Protein 2V1M (pdb70)

Organism: Schistosoma mansoni (NCBI:txid6183)

B-factor: mean 6.33, std 4.73, range [2.38, 37.76]

InterPro domains:
  IPR000889 Glutathione peroxidase [PF00255] (11-119)
  IPR000889 Glutathione peroxidase [PIRSF000303] (5-168)
  IPR000889 Glutathione peroxidase [PR01011] (65-81)
  IPR000889 Glutathione peroxidase [PR01011] (130-139)
  IPR000889 Glutathione peroxidase [PS51355] (1-169)
  IPR000889 Glutathione peroxidase [PTHR11592] (4-166)
  IPR000889 Glutathione peroxidase [cd00340] (10-162)
  IPR029759 Glutathione peroxidase active site [PS00460] (31-46)
  IPR029760 Glutathione peroxidase conserved site [PS00763] (68-75)
  IPR036249 Thioredoxin-like superfamily [SSF52833] (10-166)

Structure (mmCIF, N/CA/C/O backbone):
data_2V1M
#
_entry.id   2V1M
#
_cell.length_a   41.397
_cell.length_b   60.625
_cell.length_c   62.542
_cell.angle_alpha   90.00
_cell.angle_beta   90.00
_cell.angle_gamma   90.00
#
_symmetry.space_group_name_H-M   'P 21 21 21'
#
loop_
_entity.id
_entity.type
_entity.pdbx_description
1 polymer 'GLUTATHIONE PEROXIDASE'
2 non-polymer 'SULFATE ION'
3 non-polymer 'ACETATE ION'
4 non-polymer 'LITHIUM ION'
5 water water
#
loop_
_atom_site.group_PDB
_atom_site.id
_atom_site.type_symbol
_atom_site.label_atom_id
_atom_site.label_alt_id
_atom_site.label_comp_id
_atom_site.label_asym_id
_atom_site.label_entity_id
_atom_site.label_seq_id
_atom_site.pdbx_PDB_ins_code
_atom_site.Cartn_x
_atom_site.Cartn_y
_atom_site.Cartn_z
_atom_site.occupancy
_atom_site.B_iso_or_equiv
_atom_site.auth_seq_id
_atom_site.auth_comp_id
_atom_site.auth_asym_id
_atom_site.auth_atom_id
_atom_site.pdbx_PDB_model_num
ATOM 1 N N . SER A 1 7 ? -3.993 -14.739 -0.372 0.50 11.83 7 SER A N 1
ATOM 2 C CA . SER A 1 7 ? -5.394 -15.123 -0.435 1.00 13.09 7 SER A CA 1
ATOM 3 C C . SER A 1 7 ? -6.174 -14.794 0.831 1.00 11.27 7 SER A C 1
ATOM 4 O O . SER A 1 7 ? -7.328 -15.104 0.919 0.50 10.44 7 SER A O 1
ATOM 7 N N . TRP A 1 8 ? -5.523 -14.217 1.835 1.00 10.57 8 TRP A N 1
ATOM 8 C CA . TRP A 1 8 ? -6.172 -13.973 3.113 1.00 7.96 8 TRP A CA 1
ATOM 9 C C . TRP A 1 8 ? -7.440 -13.163 2.917 1.00 8.54 8 TRP A C 1
ATOM 10 O O . TRP A 1 8 ? -7.439 -12.160 2.242 1.00 11.24 8 TRP A O 1
ATOM 21 N N . ASN A 1 9 ? -8.511 -13.580 3.565 1.00 7.76 9 ASN A N 1
ATOM 22 C CA . ASN A 1 9 ? -9.808 -12.990 3.311 1.00 8.15 9 ASN A CA 1
ATOM 23 C C . ASN A 1 9 ? -10.382 -12.266 4.531 1.00 6.24 9 ASN A C 1
ATOM 24 O O . ASN A 1 9 ? -11.386 -11.569 4.362 1.00 11.74 9 ASN A O 1
ATOM 29 N N . SER A 1 10 ? -9.792 -12.403 5.721 1.00 4.56 10 SER A N 1
ATOM 30 C CA . SER A 1 10 ? -10.343 -11.736 6.900 1.00 3.84 10 SER A CA 1
ATOM 31 C C . SER A 1 10 ? -9.238 -11.739 7.941 1.00 3.19 10 SER A C 1
ATOM 32 O O . SER A 1 10 ? -8.202 -12.458 7.801 1.00 3.78 10 SER A O 1
ATOM 35 N N . ILE A 1 11 ? -9.437 -11.021 9.063 1.00 3.31 11 ILE A N 1
ATOM 36 C CA . ILE A 1 11 ? -8.442 -11.044 10.116 1.00 3.31 11 ILE A CA 1
ATOM 37 C C . ILE A 1 11 ? -8.403 -12.402 10.804 1.00 3.00 11 ILE A C 1
ATOM 38 O O . ILE A 1 11 ? -7.421 -12.686 11.520 1.00 3.57 11 ILE A O 1
ATOM 43 N N . TYR A 1 12 ? -9.429 -13.247 10.645 1.00 3.41 12 TYR A N 1
ATOM 44 C CA . TYR A 1 12 ? -9.501 -14.499 11.411 1.00 3.74 12 TYR A CA 1
ATOM 45 C C . TYR A 1 12 ? -8.422 -15.493 11.003 1.00 3.56 12 TYR A C 1
ATOM 46 O O . TYR A 1 12 ? -8.158 -16.436 11.753 1.00 4.34 12 TYR A O 1
ATOM 55 N N . GLU A 1 13 ? -7.800 -15.267 9.843 1.00 3.75 13 GLU A N 1
ATOM 56 C CA . GLU A 1 13 ? -6.784 -16.201 9.358 1.00 4.31 13 GLU A CA 1
ATOM 57 C C . GLU A 1 13 ? -5.487 -16.124 10.149 1.00 3.43 13 GLU A C 1
ATOM 58 O O . GLU A 1 13 ? -4.659 -17.042 10.013 1.00 3.77 13 GLU A O 1
ATOM 64 N N . PHE A 1 14 ? -5.270 -15.053 10.919 1.00 3.15 14 PHE A N 1
ATOM 65 C CA . PHE A 1 14 ? -3.959 -14.786 11.534 1.00 3.26 14 PHE A CA 1
ATOM 66 C C . PHE A 1 14 ? -3.905 -15.253 12.968 1.00 3.23 14 PHE A C 1
ATOM 67 O O . PHE A 1 14 ? -4.917 -15.242 13.692 1.00 4.04 14 PHE A O 1
ATOM 75 N N . THR A 1 15 ? -2.686 -15.619 13.382 1.00 3.69 15 THR A N 1
ATOM 76 C CA . THR A 1 15 ? -2.382 -16.025 14.730 1.00 3.49 15 THR A CA 1
ATOM 77 C C . THR A 1 15 ? -1.304 -15.084 15.251 1.00 3.37 15 THR A C 1
ATOM 78 O O . THR A 1 15 ? -0.348 -14.741 14.510 1.00 3.81 15 THR A O 1
ATOM 82 N N . VAL A 1 16 ? -1.456 -14.637 16.493 1.00 3.31 16 VAL A N 1
ATOM 83 C CA . VAL A 1 16 ? -0.556 -13.645 17.102 1.00 3.49 16 VAL A CA 1
ATOM 84 C C . VAL A 1 16 ? -0.273 -14.064 18.518 1.00 3.11 16 VAL A C 1
ATOM 85 O O . VAL A 1 16 ? -1.088 -14.727 19.178 1.00 5.15 16 VAL A O 1
ATOM 89 N N . LYS A 1 17 ? 0.871 -13.647 19.029 1.00 2.93 17 LYS A N 1
ATOM 90 C CA . LYS A 1 17 ? 1.242 -13.920 20.417 1.00 3.65 17 LYS A CA 1
ATOM 91 C C . LYS A 1 17 ? 0.705 -12.787 21.300 1.00 3.03 17 LYS A C 1
ATOM 92 O O . LYS A 1 17 ? 0.984 -11.612 21.065 1.00 3.26 17 LYS A O 1
ATOM 98 N N . ASP A 1 18 ? -0.047 -13.157 22.337 1.00 3.24 18 ASP A N 1
ATOM 99 C CA . ASP A 1 18 ? -0.558 -12.143 23.267 1.00 3.32 18 ASP A CA 1
ATOM 100 C C . ASP A 1 18 ? 0.556 -11.679 24.223 1.00 2.99 18 ASP A C 1
ATOM 101 O O . ASP A 1 18 ? 1.683 -12.191 24.178 1.00 3.05 18 ASP A O 1
ATOM 106 N N . ILE A 1 19 ? 0.248 -10.709 25.070 1.00 3.02 19 ILE A N 1
ATOM 107 C CA . ILE A 1 19 ? 1.323 -10.077 25.861 1.00 3.60 19 ILE A CA 1
ATOM 108 C C . ILE A 1 19 ? 1.903 -11.010 26.920 1.00 3.64 19 ILE A C 1
ATOM 109 O O . ILE A 1 19 ? 2.980 -10.743 27.436 1.00 4.28 19 ILE A O 1
ATOM 114 N N . ASN A 1 20 ? 1.160 -12.073 27.235 1.00 4.23 20 ASN A N 1
ATOM 115 C CA . ASN A 1 20 ? 1.619 -13.111 28.180 1.00 4.57 20 ASN A CA 1
ATOM 116 C C . ASN A 1 20 ? 2.398 -14.225 27.499 1.00 4.87 20 ASN A C 1
ATOM 117 O O . ASN A 1 20 ? 2.816 -15.195 28.173 1.00 6.60 20 ASN A O 1
ATOM 122 N N . GLY A 1 21 ? 2.606 -14.100 26.185 1.00 3.97 21 GLY A N 1
ATOM 123 C CA . GLY A 1 21 ? 3.321 -15.129 25.432 1.00 4.28 21 GLY A CA 1
ATOM 124 C C . GLY A 1 21 ? 2.426 -16.242 24.928 1.00 3.92 21 GLY A C 1
ATOM 125 O O . GLY A 1 21 ? 2.955 -17.229 24.379 1.00 4.61 21 GLY A O 1
ATOM 126 N N . VAL A 1 22 ? 1.113 -16.101 25.043 1.00 3.53 22 VAL A N 1
ATOM 127 C CA . VAL A 1 22 ? 0.152 -17.120 24.608 1.00 3.86 22 VAL A CA 1
ATOM 128 C C . VAL A 1 22 ? -0.299 -16.816 23.191 1.00 3.65 22 VAL A C 1
ATOM 129 O O . VAL A 1 22 ? -0.888 -15.743 22.931 1.00 3.48 22 VAL A O 1
ATOM 133 N N . ASP A 1 23 ? -0.066 -17.751 22.275 1.00 3.44 23 ASP A N 1
ATOM 134 C CA . ASP A 1 23 ? -0.504 -17.552 20.905 1.00 3.92 23 ASP A CA 1
ATOM 135 C C . ASP A 1 23 ? -1.996 -17.775 20.833 1.00 3.96 23 ASP A C 1
ATOM 136 O O . ASP A 1 23 ? -2.537 -18.734 21.431 1.00 5.32 23 ASP A O 1
ATOM 141 N N . VAL A 1 24 ? -2.655 -16.933 20.032 1.00 4.02 24 VAL A N 1
ATOM 142 C CA . VAL A 1 24 ? -4.089 -16.966 19.860 1.00 4.32 24 VAL A CA 1
ATOM 143 C C . VAL A 1 24 ? -4.403 -16.698 18.394 1.00 3.45 24 VAL A C 1
ATOM 144 O O . VAL A 1 24 ? -3.879 -15.764 17.780 1.00 4.28 24 VAL A O 1
ATOM 148 N N . SER A 1 25 ? -5.287 -17.526 17.855 1.00 3.89 25 SER A N 1
ATOM 149 C CA . SER A 1 25 ? -5.843 -17.241 16.537 1.00 3.41 25 SER A CA 1
ATOM 150 C C . SER A 1 25 ? -6.914 -16.134 16.677 1.00 3.38 25 SER A C 1
ATOM 151 O O . SER A 1 25 ? -7.777 -16.176 17.569 1.00 3.54 25 SER A O 1
ATOM 154 N N . LEU A 1 26 ? -6.920 -15.220 15.709 1.00 3.22 26 LEU A N 1
ATOM 155 C CA . LEU A 1 26 ? -7.924 -14.154 15.680 1.00 3.44 26 LEU A CA 1
ATOM 156 C C . LEU A 1 26 ? -9.321 -14.658 15.322 1.00 3.20 26 LEU A C 1
ATOM 157 O O . LEU A 1 26 ? -10.274 -13.896 15.395 1.00 3.45 26 LEU A O 1
ATOM 162 N N . GLU A 1 27 ? -9.449 -15.967 15.049 1.00 3.64 27 GLU A N 1
ATOM 163 C CA . GLU A 1 27 ? -10.777 -16.615 15.068 1.00 3.94 27 GLU A CA 1
ATOM 164 C C . GLU A 1 27 ? -11.551 -16.279 16.348 1.00 4.43 27 GLU A C 1
ATOM 165 O O . GLU A 1 27 ? -12.777 -16.265 16.327 1.00 5.47 27 GLU A O 1
ATOM 171 N N . LYS A 1 28 ? -10.835 -16.033 17.447 1.00 4.73 28 LYS A N 1
ATOM 172 C CA . LYS A 1 28 ? -11.413 -15.597 18.736 1.00 6.42 28 LYS A CA 1
ATOM 173 C C . LYS A 1 28 ? -12.405 -14.443 18.556 1.00 5.26 28 LYS A C 1
ATOM 174 O O . LYS A 1 28 ? -13.380 -14.328 19.327 1.00 5.68 28 LYS A O 1
ATOM 180 N N . TYR A 1 29 ? -12.154 -13.582 17.576 1.00 4.31 29 TYR A N 1
ATOM 181 C CA . TYR A 1 29 ? -12.888 -12.325 17.409 1.00 4.76 29 TYR A CA 1
ATOM 182 C C . TYR A 1 29 ? -14.035 -12.404 16.403 1.00 4.59 29 TYR A C 1
ATOM 183 O O . TYR A 1 29 ? -14.671 -11.384 16.104 1.00 4.57 29 TYR A O 1
ATOM 192 N N . ARG A 1 30 ? -14.336 -13.608 15.910 1.00 4.85 30 ARG A N 1
ATOM 193 C CA . ARG A 1 30 ? -15.437 -13.753 1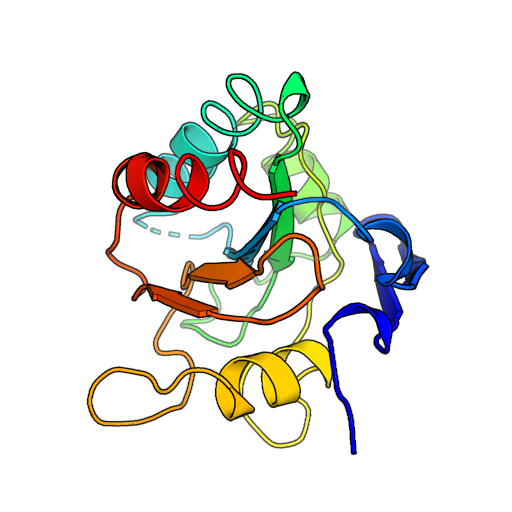4.949 1.00 5.34 30 ARG A CA 1
ATOM 194 C C . ARG A 1 30 ? -16.726 -13.188 15.536 1.00 4.63 30 ARG A C 1
ATOM 195 O O . ARG A 1 30 ? -17.108 -13.491 16.674 1.00 5.71 30 ARG A O 1
ATOM 203 N N . GLY A 1 31 ? -17.404 -12.368 14.746 1.00 4.80 31 GLY A N 1
ATOM 204 C CA . GLY A 1 31 ? -18.691 -11.823 15.143 1.00 4.77 31 GLY A CA 1
ATOM 205 C C . GLY A 1 31 ? -18.630 -10.547 15.969 1.00 4.61 31 GLY A C 1
ATOM 206 O O . GLY A 1 31 ? -19.684 -9.993 16.265 1.00 5.72 31 GLY A O 1
ATOM 207 N N . HIS A 1 32 ? -17.431 -10.095 16.328 1.00 4.57 32 HIS A N 1
ATOM 208 C CA . HIS A 1 32 ? -17.237 -8.856 17.108 1.00 4.26 32 HIS A CA 1
ATOM 209 C C . HIS A 1 32 ? -16.597 -7.788 16.257 1.00 4.01 32 HIS A C 1
ATOM 210 O O . HIS A 1 32 ? -15.814 -8.082 15.365 1.00 5.48 32 HIS A O 1
ATOM 217 N N . VAL A 1 33 ? -16.941 -6.537 16.530 1.00 3.82 33 VAL A N 1
ATOM 218 C CA . VAL A 1 33 ? -16.247 -5.419 15.887 1.00 3.34 33 VAL A CA 1
ATOM 219 C C . VAL A 1 33 ? -14.913 -5.248 16.588 1.00 3.17 33 VAL A C 1
ATOM 220 O O . VAL A 1 33 ? -14.875 -5.267 17.822 1.00 4.13 33 VAL A O 1
ATOM 224 N N . CYS A 1 34 ? -13.825 -5.073 15.812 1.00 3.12 34 CYS A N 1
ATOM 225 C CA . CYS A 1 34 ? -12.518 -4.917 16.408 1.00 2.86 34 CYS A CA 1
ATOM 226 C C . CYS A 1 34 ? -11.901 -3.586 16.044 1.00 2.87 34 CYS A C 1
ATOM 227 O O . CYS A 1 34 ? -12.007 -3.125 14.894 1.00 3.86 34 CYS A O 1
ATOM 230 N N . LEU A 1 35 ? -11.231 -2.985 17.024 1.00 2.78 35 LEU A N 1
ATOM 231 C CA . LEU A 1 35 ? -10.436 -1.788 16.806 1.00 2.83 35 LEU A CA 1
ATOM 232 C C . LEU A 1 35 ? -8.991 -2.173 17.094 1.00 2.65 35 LEU A C 1
ATOM 233 O O . LEU A 1 35 ? -8.675 -2.551 18.231 1.00 3.22 35 LEU A O 1
ATOM 238 N N . ILE A 1 36 ? -8.149 -2.172 16.052 1.00 2.74 36 ILE A N 1
ATOM 239 C CA . ILE A 1 36 ? -6.788 -2.674 16.149 1.00 2.79 36 ILE A CA 1
ATOM 240 C C . ILE A 1 36 ? -5.834 -1.489 16.146 1.00 2.72 36 ILE A C 1
ATOM 241 O O . ILE A 1 36 ? -5.838 -0.675 15.168 1.00 2.90 36 ILE A O 1
ATOM 246 N N . VAL A 1 37 ? -5.040 -1.384 17.201 1.00 2.53 37 VAL A N 1
ATOM 247 C CA . VAL A 1 37 ? -4.228 -0.180 17.441 1.00 2.59 37 VAL A CA 1
ATOM 248 C C . VAL A 1 37 ? -2.796 -0.604 17.668 1.00 2.51 37 VAL A C 1
ATOM 249 O O . VAL A 1 37 ? -2.532 -1.500 18.471 1.00 3.00 37 VAL A O 1
ATOM 253 N N . ASN A 1 38 ? -1.829 0.016 16.963 1.00 2.53 38 ASN A N 1
ATOM 254 C CA . ASN A 1 38 ? -0.414 -0.178 17.299 1.00 2.65 38 ASN A CA 1
ATOM 255 C C . ASN A 1 38 ? -0.049 0.844 18.364 1.00 2.74 38 ASN A C 1
ATOM 256 O O . ASN A 1 38 ? -0.423 2.005 18.245 1.00 2.73 38 ASN A O 1
ATOM 261 N N . VAL A 1 39 ? 0.637 0.387 19.426 1.00 2.69 39 VAL A N 1
ATOM 262 C CA . VAL A 1 39 ? 0.818 1.206 20.607 1.00 2.69 39 VAL A CA 1
ATOM 263 C C . VAL A 1 39 ? 2.292 1.355 20.946 1.00 2.72 39 VAL A C 1
ATOM 264 O O . VAL A 1 39 ? 3.170 0.650 20.432 1.00 2.94 39 VAL A O 1
ATOM 268 N N . ALA A 1 40 ? 2.554 2.324 21.843 1.00 2.96 40 ALA A N 1
ATOM 269 C CA . ALA A 1 40 ? 3.883 2.590 22.387 1.00 3.00 40 ALA A CA 1
ATOM 270 C C . ALA A 1 40 ? 3.699 3.292 23.722 1.00 3.13 40 ALA A C 1
ATOM 271 O O . ALA A 1 40 ? 2.801 4.151 23.861 1.00 3.32 40 ALA A O 1
ATOM 273 N N . CYS A 1 41 ? 4.579 3.001 24.680 1.00 3.15 41 CYS A N 1
ATOM 274 C CA . CYS A 1 41 ? 4.450 3.612 26.001 1.00 3.28 41 CYS A CA 1
ATOM 275 C C . CYS A 1 41 ? 5.107 4.969 26.141 1.00 3.62 41 CYS A C 1
ATOM 276 O O . CYS A 1 41 ? 4.806 5.677 27.129 1.00 4.27 41 CYS A O 1
ATOM 279 N N . LYS A 1 42 ? 6.039 5.327 25.240 1.00 3.55 42 LYS A N 1
ATOM 280 C CA . LYS A 1 42 ? 6.866 6.540 25.434 1.00 4.02 42 LYS A CA 1
ATOM 281 C C . LYS A 1 42 ? 6.621 7.578 24.339 1.00 3.76 42 LYS A C 1
ATOM 282 O O . LYS A 1 42 ? 7.577 8.105 23.735 1.00 5.25 42 LYS A O 1
ATOM 297 N N . GLY A 1 44 ? 4.086 11.157 23.263 1.00 3.84 44 GLY A N 1
ATOM 298 C CA . GLY A 1 44 ? 3.328 12.233 23.896 1.00 4.23 44 GLY A CA 1
ATOM 299 C C . GLY A 1 44 ? 1.832 12.055 23.934 1.00 3.72 44 GLY A C 1
ATOM 300 O O . GLY A 1 44 ? 1.158 12.738 24.700 1.00 4.87 44 GLY A O 1
ATOM 301 N N . ALA A 1 45 ? 1.308 11.150 23.096 1.00 3.22 45 ALA A N 1
ATOM 302 C CA . ALA A 1 45 ? -0.104 10.821 23.024 1.00 3.90 45 ALA A CA 1
ATOM 303 C C . ALA A 1 45 ? -0.422 9.457 23.656 1.00 3.06 45 ALA A C 1
ATOM 304 O O . ALA A 1 45 ? -1.559 8.976 23.546 1.00 3.33 45 ALA A O 1
ATOM 306 N N . THR A 1 46 ? 0.542 8.843 24.320 1.00 3.12 46 THR A N 1
ATOM 307 C CA . THR A 1 46 ? 0.301 7.557 24.978 1.00 3.25 46 THR A CA 1
ATOM 308 C C . THR A 1 46 ? -0.848 7.666 25.959 1.00 3.14 46 THR A C 1
ATOM 309 O O . THR A 1 46 ? -1.771 6.828 25.972 1.00 3.09 46 THR A O 1
ATOM 313 N N . ASP A 1 47 ? -0.786 8.661 26.848 1.00 3.69 47 ASP A N 1
ATOM 314 C CA . ASP A 1 47 ? -1.836 8.790 27.873 1.00 4.17 47 ASP A CA 1
ATOM 315 C C . ASP A 1 47 ? -3.215 8.950 27.264 1.00 3.69 47 ASP A C 1
ATOM 316 O O . ASP A 1 47 ? -4.154 8.236 27.647 1.00 3.73 47 ASP A O 1
ATOM 321 N N . LYS A 1 48 ? -3.371 9.886 26.331 1.00 3.75 48 LYS A N 1
ATOM 322 C CA . LYS A 1 48 ? -4.714 10.152 25.811 1.00 4.36 48 LYS A CA 1
ATOM 323 C C . LYS A 1 48 ? -5.276 8.939 25.064 1.00 3.06 48 LYS A C 1
ATOM 324 O O . LYS A 1 48 ? -6.465 8.616 25.181 1.00 4.06 48 LYS A O 1
ATOM 330 N N . ASN A 1 49 ? -4.403 8.273 24.290 1.00 3.05 49 ASN A N 1
ATOM 331 C CA . ASN A 1 49 ? -4.894 7.080 23.558 1.00 3.14 49 ASN A CA 1
ATOM 332 C C . ASN A 1 49 ? -5.308 5.976 24.531 1.00 2.99 49 ASN A C 1
ATOM 333 O O . ASN A 1 49 ? -6.408 5.415 24.398 1.00 3.13 49 ASN A O 1
ATOM 338 N N . TYR A 1 50 ? -4.427 5.615 25.481 1.00 2.98 50 TYR A N 1
ATOM 339 C CA . TYR A 1 50 ? -4.799 4.534 26.411 1.00 3.12 50 TYR A CA 1
ATOM 340 C C . TYR A 1 50 ? -6.018 4.901 27.254 1.00 3.28 50 TYR A C 1
ATOM 341 O O . TYR A 1 50 ? -6.881 4.062 27.485 1.00 3.35 50 TYR A O 1
ATOM 350 N N . ARG A 1 51 ? -6.110 6.145 27.736 1.00 3.40 51 ARG A N 1
ATOM 351 C CA . ARG A 1 51 ? -7.261 6.535 28.566 1.00 3.44 51 ARG A CA 1
ATOM 352 C C . ARG A 1 51 ? -8.542 6.397 27.750 1.00 3.12 51 ARG A C 1
ATOM 353 O O . ARG A 1 51 ? -9.542 5.829 28.229 1.00 3.18 51 ARG A O 1
ATOM 361 N N . GLN A 1 52 ? -8.553 6.941 26.535 1.00 2.92 52 GLN A N 1
ATOM 362 C CA . GLN A 1 52 ? -9.781 6.889 25.746 1.00 3.33 52 GLN A CA 1
ATOM 363 C C . GLN A 1 52 ? -10.107 5.440 25.344 1.00 2.92 52 GLN A C 1
ATOM 364 O O . GLN A 1 52 ? -11.287 5.075 25.317 1.00 3.28 52 GLN A O 1
ATOM 370 N N . LEU A 1 53 ? -9.092 4.657 24.967 1.00 2.89 53 LEU A N 1
ATOM 371 C CA . LEU A 1 53 ? -9.365 3.253 24.627 1.00 3.22 53 LEU A CA 1
ATOM 372 C C . LEU A 1 53 ? -9.975 2.485 25.796 1.00 3.00 53 LEU A C 1
ATOM 373 O O . LEU A 1 53 ? -10.868 1.661 25.614 1.00 3.22 53 LEU A O 1
ATOM 378 N N . GLN A 1 54 ? -9.449 2.704 27.007 1.00 3.02 54 GLN A N 1
ATOM 379 C CA . GLN A 1 54 ? -10.001 1.996 28.174 1.00 2.90 54 GLN A CA 1
ATOM 380 C C . GLN A 1 54 ? -11.449 2.442 28.451 1.00 3.21 54 GLN A C 1
ATOM 381 O O . GLN A 1 54 ? -12.296 1.601 28.821 1.00 3.23 54 GLN A O 1
ATOM 387 N N . GLU A 1 55 ? -11.736 3.733 28.293 1.00 3.21 55 GLU A N 1
ATOM 388 C CA A GLU A 1 55 ? -13.121 4.206 28.421 0.80 3.47 55 GLU A CA 1
ATOM 389 C CA B GLU A 1 55 ? -13.021 4.206 28.421 0.20 3.47 55 GLU A CA 1
ATOM 390 C C . GLU A 1 55 ? -14.019 3.581 27.350 1.00 3.31 55 GLU A C 1
ATOM 391 O O . GLU A 1 55 ? -15.175 3.215 27.622 1.00 4.01 55 GLU A O 1
ATOM 402 N N . MET A 1 56 ? -13.527 3.503 26.124 1.00 3.25 56 MET A N 1
ATOM 403 C CA A MET A 1 56 ? -14.360 2.921 25.085 0.50 3.57 56 MET A CA 1
ATOM 404 C CA B MET A 1 56 ? -14.250 2.902 25.004 0.50 3.96 56 MET A CA 1
ATOM 405 C C . MET A 1 56 ? -14.572 1.430 25.273 1.00 3.36 56 MET A C 1
ATOM 406 O O . MET A 1 56 ? -15.686 0.951 25.044 1.00 3.61 56 MET A O 1
ATOM 415 N N . HIS A 1 57 ? -13.535 0.717 25.713 1.00 3.25 57 HIS A N 1
ATOM 416 C CA . HIS A 1 57 ? -13.705 -0.688 26.091 1.00 3.39 57 HIS A CA 1
ATOM 417 C C . HIS A 1 57 ? -14.827 -0.805 27.126 1.00 3.19 57 HIS A C 1
ATOM 418 O O . HIS A 1 57 ? -15.732 -1.632 27.018 1.00 3.37 57 HIS A O 1
ATOM 425 N N . THR A 1 58 ? -14.748 0.013 28.177 1.00 3.33 58 THR A N 1
ATOM 426 C CA . THR A 1 58 ? -15.716 -0.111 29.257 1.00 3.43 58 THR A CA 1
ATOM 427 C C . THR A 1 58 ? -17.147 0.204 28.777 1.00 3.68 58 THR A C 1
ATOM 428 O O . THR A 1 58 ? -18.117 -0.429 29.210 1.00 4.83 58 THR A O 1
ATOM 432 N N . ARG A 1 59 ? -17.277 1.181 27.872 1.00 3.76 59 ARG A N 1
ATOM 433 C CA . ARG A 1 59 ? -18.597 1.535 27.350 1.00 4.46 59 ARG A CA 1
ATOM 434 C C . ARG A 1 59 ? -19.163 0.458 26.413 1.00 3.84 59 ARG A C 1
ATOM 435 O O . ARG A 1 59 ? -20.387 0.231 26.393 1.00 4.83 59 ARG A O 1
ATOM 443 N N . LEU A 1 60 ? -18.288 -0.168 25.609 1.00 3.26 60 LEU A N 1
ATOM 444 C CA . LEU A 1 60 ? -18.755 -0.912 24.429 1.00 3.78 60 LEU A CA 1
ATOM 445 C C . LEU A 1 60 ? -18.409 -2.384 24.405 1.00 3.38 60 LEU A C 1
ATOM 446 O O . LEU A 1 60 ? -18.932 -3.082 23.510 1.00 3.81 60 LEU A O 1
ATOM 451 N N . VAL A 1 61 ? -17.588 -2.916 25.316 1.00 3.47 61 VAL A N 1
ATOM 452 C CA . VAL A 1 61 ? -17.264 -4.331 25.252 1.00 4.13 61 VAL A CA 1
ATOM 453 C C . VAL A 1 61 ? -18.523 -5.209 25.319 1.00 4.45 61 VAL A C 1
ATOM 454 O O . VAL A 1 61 ? -18.628 -6.210 24.603 1.00 4.32 61 VAL A O 1
ATOM 458 N N . GLY A 1 62 ? -19.478 -4.814 26.154 1.00 4.55 62 GLY A N 1
ATOM 459 C CA . GLY A 1 62 ? -20.706 -5.591 26.296 1.00 5.94 62 GLY A CA 1
ATOM 460 C C . GLY A 1 62 ? -21.587 -5.581 25.057 1.00 6.12 62 GLY A C 1
ATOM 461 O O . GLY A 1 62 ? -22.491 -6.413 24.954 1.00 9.68 62 GLY A O 1
ATOM 462 N N . LYS A 1 63 ? -21.373 -4.619 24.166 1.00 5.22 63 LYS A N 1
ATOM 463 C CA . LYS A 1 63 ? -22.118 -4.481 22.928 1.00 5.26 63 LYS A CA 1
ATOM 464 C C . LYS A 1 63 ? -21.426 -5.156 21.749 1.00 5.12 63 LYS A C 1
ATOM 465 O O . LYS A 1 63 ? -21.995 -5.219 20.664 1.00 6.07 63 LYS A O 1
ATOM 471 N N . GLY A 1 64 ? -20.213 -5.658 21.975 1.00 4.64 64 GLY A N 1
ATOM 472 C CA . GLY A 1 64 ? -19.485 -6.421 20.946 1.00 4.78 64 GLY A CA 1
ATOM 473 C C . GLY A 1 64 ? -18.188 -5.811 20.439 1.00 4.55 64 GLY A C 1
ATOM 474 O O . GLY A 1 64 ? -17.637 -6.327 19.468 1.00 5.34 64 GLY A O 1
ATOM 475 N N . LEU A 1 65 ? -17.697 -4.721 21.042 1.00 3.95 65 LEU A N 1
ATOM 476 C CA . LEU A 1 65 ? -16.420 -4.160 20.645 1.00 4.07 65 LEU A CA 1
ATOM 477 C C . LEU A 1 65 ? -15.260 -4.914 21.306 1.00 3.55 65 LEU A C 1
ATOM 478 O O . LEU A 1 65 ? -15.297 -5.133 22.540 1.00 4.26 65 LEU A O 1
ATOM 48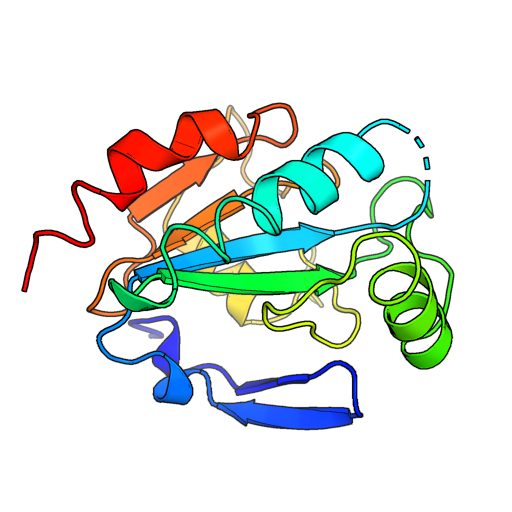3 N N . ARG A 1 66 ? -14.232 -5.231 20.529 1.00 3.09 66 ARG A N 1
ATOM 484 C CA . ARG A 1 66 ? -12.969 -5.755 21.053 1.00 3.40 66 ARG A CA 1
ATOM 485 C C . ARG A 1 66 ? -11.840 -4.853 20.572 1.00 3.34 66 ARG A C 1
ATOM 486 O O . ARG A 1 66 ? -11.672 -4.636 19.388 1.00 6.72 66 ARG A O 1
ATOM 494 N N . ILE A 1 67 ? -11.068 -4.336 21.510 1.00 3.14 67 ILE A N 1
ATOM 495 C CA . ILE A 1 67 ? -9.904 -3.528 21.200 1.00 3.13 67 ILE A CA 1
ATOM 496 C C . ILE A 1 67 ? -8.663 -4.390 21.342 1.00 2.87 67 ILE A C 1
ATOM 497 O O . ILE A 1 67 ? -8.503 -5.088 22.367 1.00 3.15 67 ILE A O 1
ATOM 502 N N . LEU A 1 68 ? -7.809 -4.365 20.313 1.00 2.79 68 LEU A N 1
ATOM 503 C CA . LEU A 1 68 ? -6.593 -5.173 20.259 1.00 2.93 68 LEU A CA 1
ATOM 504 C C . LEU A 1 68 ? -5.424 -4.205 20.141 1.00 3.06 68 LEU A C 1
ATOM 505 O O . LEU A 1 68 ? -5.379 -3.419 19.185 1.00 3.59 68 LEU A O 1
ATOM 510 N N . ALA A 1 69 ? -4.474 -4.285 21.073 1.00 2.78 69 ALA A N 1
ATOM 511 C CA . ALA A 1 69 ? -3.331 -3.346 21.107 1.00 2.89 69 ALA A CA 1
ATOM 512 C C . ALA A 1 69 ? -2.030 -4.106 20.882 1.00 2.73 69 ALA A C 1
ATOM 513 O O . ALA A 1 69 ? -1.672 -5.018 21.659 1.00 2.86 69 ALA A O 1
ATOM 515 N N . PHE A 1 70 ? -1.321 -3.707 19.818 1.00 2.54 70 PHE A N 1
ATOM 516 C CA . PHE A 1 70 ? -0.061 -4.311 19.391 1.00 2.91 70 PHE A CA 1
ATOM 517 C C . PHE A 1 70 ? 1.097 -3.356 19.645 1.00 2.80 70 PHE A C 1
ATOM 518 O O . PHE A 1 70 ? 1.250 -2.370 18.927 1.00 2.74 70 PHE A O 1
ATOM 526 N N . PRO A 1 71 ? 1.934 -3.643 20.647 1.00 2.84 71 PRO A N 1
ATOM 527 C CA . PRO A 1 71 ? 3.139 -2.813 20.848 1.00 3.24 71 PRO A CA 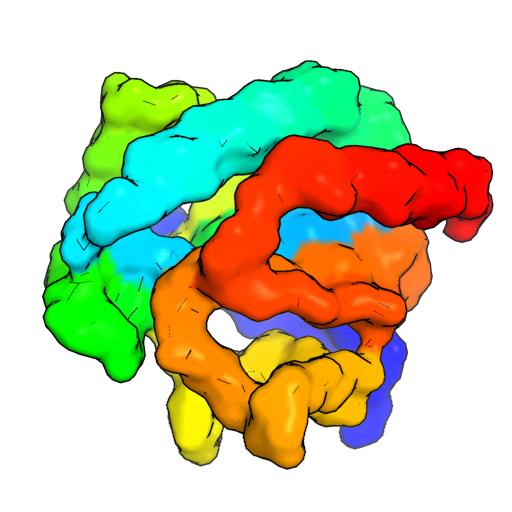1
ATOM 528 C C . PRO A 1 71 ? 4.041 -2.907 19.623 1.00 2.95 71 PRO A C 1
ATOM 529 O O . PRO A 1 71 ? 4.166 -3.954 18.994 1.00 3.12 71 PRO A O 1
ATOM 533 N N . CYS A 1 72 ? 4.720 -1.791 19.338 1.00 3.14 72 CYS A N 1
ATOM 534 C CA . CYS A 1 72 ? 5.618 -1.744 18.173 1.00 3.45 72 CYS A CA 1
ATOM 535 C C . CYS A 1 72 ? 6.667 -0.683 18.447 1.00 3.22 72 CYS A C 1
ATOM 536 O O . CYS A 1 72 ? 6.328 0.437 18.850 1.00 3.21 72 CYS A O 1
ATOM 539 N N . ASN A 1 73 ? 7.946 -1.052 18.241 1.00 3.16 73 ASN A N 1
ATOM 540 C CA . ASN A 1 73 ? 9.075 -0.177 18.508 1.00 3.33 73 ASN A CA 1
ATOM 541 C C . ASN A 1 73 ? 9.687 0.430 17.220 1.00 3.62 73 ASN A C 1
ATOM 542 O O . ASN A 1 73 ? 10.870 0.800 17.234 1.00 5.19 73 ASN A O 1
ATOM 547 N N . GLN A 1 74 ? 8.906 0.533 16.137 1.00 3.26 74 GLN A N 1
ATOM 548 C CA . GLN A 1 74 ? 9.433 1.073 14.887 1.00 3.34 74 GLN A CA 1
ATOM 549 C C . GLN A 1 74 ? 9.401 2.589 14.799 1.00 3.53 74 GLN A C 1
ATOM 550 O O . GLN A 1 74 ? 9.918 3.128 13.806 1.00 4.60 74 GLN A O 1
ATOM 556 N N . PHE A 1 75 ? 8.814 3.293 15.782 1.00 3.20 75 PHE A N 1
ATOM 557 C CA . PHE A 1 75 ? 8.560 4.724 15.667 1.00 3.59 75 PHE A CA 1
ATOM 558 C C . PHE A 1 75 ? 9.267 5.468 16.802 1.00 3.51 75 PHE A C 1
ATOM 559 O O . PHE A 1 75 ? 8.736 5.576 17.901 1.00 4.19 75 PHE A O 1
ATOM 567 N N . GLY A 1 76 ? 10.446 5.977 16.478 1.0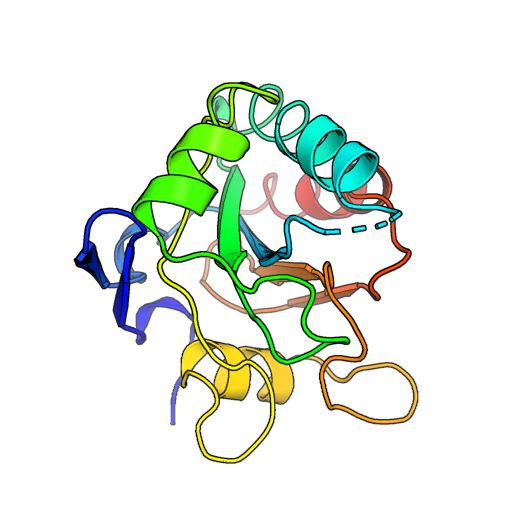0 4.23 76 GLY A N 1
ATOM 568 C CA . GLY A 1 76 ? 11.171 6.794 17.433 1.00 4.61 76 GLY A CA 1
ATOM 569 C C . GLY A 1 76 ? 11.695 6.035 18.646 1.00 4.28 76 GLY A C 1
ATOM 570 O O . GLY A 1 76 ? 12.012 6.642 19.671 1.00 5.14 76 GLY A O 1
ATOM 571 N N . GLY A 1 77 ? 11.792 4.717 18.547 1.00 4.67 77 GLY A N 1
ATOM 572 C CA . GLY A 1 77 ? 12.221 3.893 19.694 1.00 5.31 77 GLY A CA 1
ATOM 573 C C . GLY A 1 77 ? 11.313 4.128 20.912 1.00 4.28 77 GLY A C 1
ATOM 574 O O . GLY A 1 77 ? 11.773 4.085 22.066 1.00 5.59 77 GLY A O 1
ATOM 575 N N . GLN A 1 78 ? 10.006 4.282 20.665 1.00 3.80 78 GLN A N 1
ATOM 576 C CA . GLN A 1 78 ? 9.067 4.636 21.724 1.00 3.77 78 GLN A CA 1
ATOM 577 C C . GLN A 1 78 ? 8.378 3.460 22.412 1.00 3.58 78 GLN A C 1
ATOM 578 O O . GLN A 1 78 ? 7.577 3.674 23.337 1.00 3.61 78 GLN A O 1
ATOM 584 N N . GLU A 1 79 ? 8.747 2.223 22.049 1.00 3.61 79 GLU A N 1
ATOM 585 C CA . GLU A 1 79 ? 8.309 1.031 22.773 1.00 3.69 79 GLU A CA 1
ATOM 586 C C . GLU A 1 79 ? 9.517 0.131 23.041 1.00 3.74 79 GLU A C 1
ATOM 587 O O . GLU A 1 79 ? 9.594 -0.992 22.584 1.00 3.95 79 GLU A O 1
ATOM 593 N N . PRO A 1 80 ? 10.511 0.646 23.812 1.00 3.88 80 PRO A N 1
ATOM 594 C CA . PRO A 1 80 ? 11.743 -0.132 24.012 1.00 4.74 80 PRO A CA 1
ATOM 595 C C . PRO A 1 80 ? 11.610 -1.289 24.985 1.00 4.31 80 PRO A C 1
ATOM 596 O O . PRO A 1 80 ? 12.474 -2.193 24.964 1.00 5.32 80 PRO A O 1
ATOM 600 N N . TRP A 1 81 ? 10.614 -1.266 25.876 1.00 4.09 81 TRP A N 1
ATOM 601 C CA . TRP A 1 81 ? 10.542 -2.255 26.946 1.00 4.70 81 TRP A CA 1
ATOM 602 C C . TRP A 1 81 ? 10.076 -3.614 26.415 1.00 4.67 81 TRP A C 1
ATOM 603 O O . TRP A 1 81 ? 9.482 -3.732 25.338 1.00 5.35 81 TRP A O 1
ATOM 614 N N . ALA A 1 82 ? 10.336 -4.645 27.215 1.00 5.30 82 ALA A N 1
ATOM 615 C CA . ALA A 1 82 ? 9.812 -5.969 26.914 1.00 5.84 82 ALA A CA 1
ATOM 616 C C . ALA A 1 82 ? 8.369 -6.086 27.415 1.00 4.46 82 ALA A C 1
ATOM 617 O O . ALA A 1 82 ? 7.848 -5.234 28.167 1.00 4.12 82 ALA A O 1
ATOM 619 N N . GLU A 1 83 ? 7.739 -7.197 27.049 1.00 4.21 83 GLU A N 1
ATOM 620 C CA . GLU A 1 83 ? 6.300 -7.380 27.254 1.00 3.88 83 GLU A CA 1
ATOM 621 C C . GLU A 1 83 ? 5.905 -7.264 28.718 1.00 3.93 83 GLU A C 1
ATOM 622 O O . GLU A 1 83 ? 4.880 -6.657 29.016 1.00 4.06 83 GLU A O 1
ATOM 628 N N . ALA A 1 84 ? 6.646 -7.887 29.644 1.00 4.37 84 ALA A N 1
ATOM 629 C CA . ALA A 1 84 ? 6.181 -7.855 31.055 1.00 5.06 84 ALA A CA 1
ATOM 630 C C . ALA A 1 84 ? 6.114 -6.411 31.543 1.00 4.24 84 ALA A C 1
ATOM 631 O O . ALA A 1 84 ? 5.182 -6.050 32.284 1.00 4.41 84 ALA A O 1
ATOM 633 N N . GLU A 1 85 ? 7.097 -5.604 31.183 1.00 4.40 85 GLU A N 1
ATOM 634 C CA . GLU A 1 85 ? 7.136 -4.226 31.620 1.00 4.43 85 GLU A CA 1
ATOM 635 C C . GLU A 1 85 ? 6.056 -3.390 30.939 1.00 3.93 85 GLU A C 1
ATOM 636 O O . GLU A 1 85 ? 5.444 -2.524 31.589 1.00 4.63 85 GLU A O 1
ATOM 642 N N . ILE A 1 86 ? 5.830 -3.601 29.643 1.00 3.56 86 ILE A N 1
ATOM 643 C CA . ILE A 1 86 ? 4.709 -2.926 28.968 1.00 3.83 86 ILE A CA 1
ATOM 644 C C . ILE A 1 86 ? 3.385 -3.260 29.688 1.00 3.49 86 ILE A C 1
ATOM 645 O O . ILE A 1 86 ? 2.542 -2.382 29.983 1.00 3.78 86 ILE A O 1
ATOM 650 N N . LYS A 1 87 ? 3.167 -4.542 29.942 1.00 3.80 87 LYS A N 1
ATOM 651 C CA . LYS A 1 87 ? 1.926 -4.984 30.579 1.00 3.67 87 LYS A CA 1
ATOM 652 C C . LYS A 1 87 ? 1.751 -4.310 31.933 1.00 3.77 87 LYS A C 1
ATOM 653 O O . LYS A 1 87 ? 0.667 -3.809 32.262 1.00 4.03 87 LYS A O 1
ATOM 659 N N . LYS A 1 88 ? 2.796 -4.327 32.751 1.00 3.83 88 LYS A N 1
ATOM 660 C CA . LYS A 1 88 ? 2.698 -3.701 34.083 1.00 4.45 88 LYS A CA 1
ATOM 661 C C . LYS A 1 88 ? 2.407 -2.212 33.954 1.00 4.41 88 LYS A C 1
ATOM 662 O O . LYS A 1 88 ? 1.576 -1.672 34.690 1.00 4.69 88 LYS A O 1
ATOM 668 N N . PHE A 1 89 ? 3.088 -1.538 33.035 1.00 3.84 89 PHE A N 1
ATOM 669 C CA . PHE A 1 89 ? 2.913 -0.119 32.882 1.00 4.89 89 PHE A CA 1
ATOM 670 C C . PHE A 1 89 ? 1.468 0.228 32.548 1.00 4.24 89 PHE A C 1
ATOM 671 O O . PHE A 1 89 ? 0.848 1.080 33.206 1.00 4.63 89 PHE A O 1
ATOM 679 N N . VAL A 1 90 ? 0.930 -0.422 31.512 1.00 4.11 90 VAL A N 1
ATOM 680 C CA . VAL A 1 90 ? -0.397 -0.011 31.034 1.00 4.53 90 VAL A CA 1
ATOM 681 C C . VAL A 1 90 ? -1.499 -0.474 32.005 1.00 4.11 90 VAL A C 1
ATOM 682 O O . VAL A 1 90 ? -2.533 0.196 32.158 1.00 4.54 90 VAL A O 1
ATOM 686 N N . THR A 1 91 ? -1.312 -1.625 32.642 1.00 4.39 91 THR A N 1
ATOM 687 C CA A THR A 1 91 ? -2.323 -2.104 33.582 0.80 4.79 91 THR A CA 1
ATOM 688 C CA B THR A 1 91 ? -2.223 -2.104 33.582 0.20 4.79 91 THR A CA 1
ATOM 689 C C . THR A 1 91 ? -2.332 -1.240 34.825 1.00 4.00 91 THR A C 1
ATOM 690 O O . THR A 1 91 ? -3.424 -0.869 35.295 1.00 4.65 91 THR A O 1
ATOM 697 N N . GLU A 1 92 ? -1.171 -0.909 35.381 1.00 4.37 92 GLU A N 1
ATOM 698 C CA . GLU A 1 92 ? -1.134 -0.115 36.586 1.00 4.72 92 GLU A CA 1
ATOM 699 C C . GLU A 1 92 ? -1.508 1.334 36.343 1.00 4.28 92 GLU A C 1
ATOM 700 O O . GLU A 1 92 ? -2.135 1.956 37.237 1.00 5.73 92 GLU A O 1
ATOM 706 N N . LYS A 1 93 ? -1.142 1.900 35.197 1.00 3.72 93 LYS A N 1
ATOM 707 C CA . LYS A 1 93 ? -1.402 3.314 34.974 1.00 3.93 93 LYS A CA 1
ATOM 708 C C . LYS A 1 93 ? -2.814 3.567 34.478 1.00 3.47 93 LYS A C 1
ATOM 709 O O . LYS A 1 93 ? -3.445 4.560 34.847 1.00 4.45 93 LYS A O 1
ATOM 715 N N . TYR A 1 94 ? -3.307 2.700 33.587 1.00 3.42 94 TYR A N 1
ATOM 716 C CA . TYR A 1 94 ? -4.583 2.972 32.908 1.00 4.17 94 TYR A CA 1
ATOM 717 C C . TYR A 1 94 ? -5.662 1.962 33.266 1.00 3.75 94 TYR A C 1
ATOM 718 O O . TYR A 1 94 ? -6.830 2.141 32.892 1.00 4.73 94 TYR A O 1
ATOM 727 N N . GLY A 1 95 ? -5.304 0.868 33.922 1.00 3.47 95 GLY A N 1
ATOM 728 C CA . GLY A 1 95 ? -6.284 -0.186 34.185 1.00 3.98 95 GLY A CA 1
ATOM 729 C C . GLY A 1 95 ? -6.805 -0.840 32.895 1.00 2.98 95 GLY A C 1
ATOM 730 O O . GLY A 1 95 ? -7.971 -1.225 32.817 1.00 3.36 95 GLY A O 1
ATOM 731 N N . VAL A 1 96 ? -5.905 -1.025 31.910 1.00 3.24 96 VAL A N 1
ATOM 732 C CA . VAL A 1 96 ? -6.308 -1.610 30.650 1.00 3.20 96 VAL A CA 1
ATOM 733 C C . VAL A 1 96 ? -6.989 -2.974 30.862 1.00 3.21 96 VAL A C 1
ATOM 734 O O . VAL A 1 96 ? -6.383 -3.893 31.454 1.00 3.62 96 VAL A O 1
ATOM 738 N N . GLN A 1 97 ? -8.201 -3.088 30.310 1.00 2.93 97 GLN A N 1
ATOM 739 C CA . GLN A 1 97 ? -8.952 -4.359 30.350 1.00 2.97 97 GLN A CA 1
ATOM 740 C C . GLN A 1 97 ? -9.125 -4.972 28.982 1.00 3.26 97 GLN A C 1
ATOM 741 O O . GLN A 1 97 ? -9.613 -6.108 28.887 1.00 4.87 97 GLN A O 1
ATOM 747 N N . PHE A 1 98 ? -8.787 -4.247 27.911 1.00 3.14 98 PHE A N 1
ATOM 748 C CA . PHE A 1 98 ? -8.847 -4.779 26.567 1.00 3.27 98 PHE A CA 1
ATOM 749 C C . PHE A 1 98 ? -7.599 -5.655 26.292 1.00 3.32 98 PHE A C 1
ATOM 750 O O . PHE A 1 98 ? -6.775 -5.891 27.195 1.00 4.20 98 PHE A O 1
ATOM 758 N N . ASP A 1 99 ? -7.510 -6.217 25.081 1.00 3.19 99 ASP A N 1
ATOM 759 C CA . ASP A 1 99 ? -6.528 -7.254 24.805 1.00 3.00 99 ASP A CA 1
ATOM 760 C C . ASP A 1 99 ? -5.204 -6.644 24.362 1.00 2.75 99 ASP A C 1
ATOM 761 O O . ASP A 1 99 ? -5.132 -5.910 23.378 1.00 3.53 99 ASP A O 1
ATOM 766 N N . MET A 1 100 ? -4.140 -7.024 25.072 1.00 3.00 100 MET A N 1
ATOM 767 C CA . MET A 1 100 ? -2.763 -6.629 24.811 1.00 2.91 100 MET A CA 1
ATOM 768 C C . MET A 1 100 ? -1.991 -7.772 24.190 1.00 3.02 100 MET A C 1
ATOM 769 O O . MET A 1 100 ? -2.135 -8.946 24.585 1.00 3.40 100 MET A O 1
ATOM 774 N N . PHE A 1 101 ? -1.122 -7.408 23.243 1.00 2.68 101 PHE A N 1
ATOM 775 C CA . PHE A 1 101 ? -0.311 -8.387 22.501 1.00 2.88 101 PHE A CA 1
ATOM 776 C C . PHE A 1 101 ? 1.173 -8.189 22.700 1.00 2.93 101 PHE A C 1
ATOM 777 O O . PHE A 1 101 ? 1.637 -7.179 23.222 1.00 2.96 101 PHE A O 1
ATOM 785 N N . SER A 1 102 ? 1.949 -9.198 22.290 1.00 3.04 102 SER A N 1
ATOM 786 C CA . SER A 1 102 ? 3.378 -9.049 22.219 1.00 3.11 102 SER A CA 1
ATOM 787 C C . SER A 1 102 ? 3.789 -8.107 21.074 1.00 3.20 102 SER A C 1
ATOM 788 O O . SER A 1 102 ? 3.059 -7.862 20.101 1.00 3.19 102 SER A O 1
ATOM 791 N N . LYS A 1 103 ? 5.001 -7.583 21.228 1.00 3.34 103 LYS A N 1
ATOM 792 C CA A LYS A 1 103 ? 5.539 -6.585 20.294 0.50 3.29 103 LYS A CA 1
ATOM 793 C CA B LYS A 1 103 ? 5.586 -6.617 20.283 0.50 3.51 103 LYS A CA 1
ATOM 794 C C . LYS A 1 103 ? 5.740 -7.202 18.907 1.00 3.38 103 LYS A C 1
ATOM 795 O O . LYS A 1 103 ? 6.192 -8.361 18.750 1.00 4.52 103 LYS A O 1
ATOM 806 N N . ILE A 1 104 ? 5.393 -6.413 17.884 1.00 3.21 104 ILE A N 1
ATOM 807 C CA . ILE A 1 104 ? 5.514 -6.777 16.486 1.00 3.64 104 ILE A CA 1
ATOM 808 C C . ILE A 1 104 ? 6.060 -5.598 15.700 1.00 3.35 104 ILE A C 1
ATOM 809 O O . ILE A 1 104 ? 6.175 -4.455 16.195 1.00 4.31 104 ILE A O 1
ATOM 814 N N . LYS A 1 105 ? 6.350 -5.864 14.434 1.00 3.37 105 LYS A N 1
ATOM 815 C CA . LYS A 1 105 ? 6.567 -4.799 13.430 1.00 3.44 105 LYS A CA 1
ATOM 816 C C . LYS A 1 105 ? 5.267 -4.647 12.626 1.00 3.68 105 LYS A C 1
ATOM 817 O O . LYS A 1 105 ? 4.518 -5.618 12.394 1.00 3.29 105 LYS A O 1
ATOM 823 N N . VAL A 1 106 ? 5.032 -3.409 12.203 1.00 3.29 106 VAL A N 1
ATOM 824 C CA . VAL A 1 106 ? 3.867 -3.055 11.367 1.00 3.24 106 VAL A CA 1
ATOM 825 C C . VAL A 1 106 ? 4.243 -2.628 9.944 1.00 3.29 106 VAL A C 1
ATOM 826 O O . VAL A 1 106 ? 3.380 -2.650 9.070 1.00 3.81 106 VAL A O 1
ATOM 830 N N . ASN A 1 107 ? 5.517 -2.260 9.740 1.00 3.51 107 ASN A N 1
ATOM 831 C CA . ASN A 1 107 ? 6.045 -1.879 8.437 1.00 4.25 107 ASN A CA 1
ATOM 832 C C . ASN A 1 107 ? 7.223 -2.759 8.048 1.00 4.54 107 ASN A C 1
ATOM 833 O O . ASN A 1 107 ? 7.888 -3.339 8.899 1.00 4.65 107 ASN A O 1
ATOM 838 N N . GLY A 1 108 ? 7.459 -2.828 6.737 1.00 5.23 108 GLY A N 1
ATOM 839 C CA . GLY A 1 108 ? 8.556 -3.600 6.191 1.00 6.68 108 GLY A CA 1
ATOM 840 C C . GLY A 1 108 ? 8.230 -5.054 6.013 1.00 6.09 108 GLY A C 1
ATOM 841 O O . GLY A 1 108 ? 7.132 -5.507 6.307 1.00 6.06 108 GLY A O 1
ATOM 842 N N . SER A 1 109 ? 9.201 -5.791 5.467 1.00 7.12 109 SER A N 1
ATOM 843 C CA . SER A 1 109 ? 8.922 -7.179 5.097 1.00 7.53 109 SER A CA 1
ATOM 844 C C . SER A 1 109 ? 8.800 -8.122 6.284 1.00 6.51 109 SER A C 1
ATOM 845 O O . SER A 1 109 ? 8.296 -9.234 6.106 1.00 7.36 109 SER A O 1
ATOM 848 N N . ASP A 1 110 ? 9.244 -7.690 7.475 1.00 6.12 110 ASP A N 1
ATOM 849 C CA . ASP A 1 110 ? 9.074 -8.471 8.684 1.00 5.83 110 ASP A CA 1
ATOM 850 C C . ASP A 1 110 ? 7.862 -8.031 9.510 1.00 5.18 110 ASP A C 1
ATOM 851 O O . ASP A 1 110 ? 7.680 -8.520 10.626 1.00 5.61 110 ASP A O 1
ATOM 856 N N . ALA A 1 111 ? 7.020 -7.142 8.948 1.00 4.80 111 ALA A N 1
ATOM 857 C CA . ALA A 1 111 ? 5.762 -6.804 9.621 1.00 4.38 111 ALA A CA 1
ATOM 858 C C . ALA A 1 111 ? 4.957 -8.088 9.841 1.00 4.40 111 ALA A C 1
ATOM 859 O O . ALA A 1 111 ? 4.973 -9.018 9.025 1.00 5.26 111 ALA A O 1
ATOM 861 N N . ASP A 1 112 ? 4.210 -8.110 10.939 1.00 3.97 112 ASP A N 1
ATOM 862 C CA . ASP A 1 112 ? 3.284 -9.204 11.176 1.00 3.78 112 ASP A CA 1
ATOM 863 C C . ASP A 1 112 ? 2.330 -9.311 9.981 1.00 3.51 112 ASP A C 1
ATOM 864 O O . ASP A 1 112 ? 1.847 -8.295 9.454 1.00 3.28 112 ASP A O 1
ATOM 869 N N . ASP A 1 113 ? 1.997 -10.540 9.602 1.00 3.76 113 ASP A N 1
ATOM 870 C CA . ASP A 1 113 ? 1.020 -10.739 8.518 1.00 3.66 113 ASP A CA 1
ATOM 871 C C . ASP A 1 113 ? -0.315 -10.053 8.788 1.00 3.47 113 ASP A C 1
ATOM 872 O O . ASP A 1 113 ? -0.965 -9.596 7.827 1.00 3.22 113 ASP A O 1
ATOM 877 N N . LEU A 1 114 ? -0.708 -9.902 10.052 1.00 3.08 114 LEU A N 1
ATOM 878 C CA . LEU A 1 114 ? -1.962 -9.189 10.326 1.00 3.36 114 LEU A CA 1
ATOM 879 C C . LEU A 1 114 ? -1.863 -7.749 9.757 1.00 3.09 114 LEU A C 1
ATOM 880 O O . LEU A 1 114 ? -2.834 -7.252 9.155 1.00 3.05 114 LEU A O 1
ATOM 885 N N . TYR A 1 115 ? -0.731 -7.089 9.983 1.00 3.25 115 TYR A N 1
ATOM 886 C CA . TYR A 1 115 ? -0.577 -5.721 9.494 1.00 3.23 115 TYR A CA 1
ATOM 887 C C . TYR A 1 115 ? -0.361 -5.644 8.006 1.00 3.19 115 TYR A C 1
ATOM 888 O O . TYR A 1 115 ? -0.840 -4.698 7.365 1.00 3.18 115 TYR A O 1
ATOM 897 N N . LYS A 1 116 ? 0.332 -6.620 7.416 1.00 3.36 116 LYS A N 1
ATOM 898 C CA . LYS A 1 116 ? 0.359 -6.689 5.951 1.00 3.56 116 LYS A CA 1
ATOM 899 C C . LYS A 1 116 ? -1.071 -6.737 5.414 1.00 3.26 116 LYS A C 1
ATOM 900 O O . LYS A 1 116 ? -1.429 -6.030 4.451 1.00 3.99 116 LYS A O 1
ATOM 906 N N . PHE A 1 117 ? -1.903 -7.562 6.033 1.00 3.24 117 PHE A N 1
ATOM 907 C CA . PHE A 1 117 ? -3.300 -7.684 5.619 1.00 3.46 117 PHE A CA 1
ATOM 908 C C . PHE A 1 117 ? -4.066 -6.376 5.831 1.00 2.96 117 PHE A C 1
ATOM 909 O O . PHE A 1 117 ? -4.796 -5.912 4.918 1.00 3.34 117 PHE A O 1
ATOM 917 N N . LEU A 1 118 ? -3.997 -5.797 7.029 1.00 2.99 118 LEU A N 1
ATOM 918 C CA . LEU A 1 118 ? -4.736 -4.555 7.310 1.00 3.12 118 LEU A CA 1
ATOM 919 C C . LEU A 1 118 ? -4.383 -3.486 6.265 1.00 2.92 118 LEU A C 1
ATOM 920 O O . LEU A 1 118 ? -5.271 -2.838 5.698 1.00 3.08 118 LEU A O 1
ATOM 925 N N . LYS A 1 119 ? -3.086 -3.289 6.038 1.00 3.10 119 LYS A N 1
ATOM 926 C CA . LYS A 1 119 ? -2.631 -2.268 5.079 1.00 3.26 119 LYS A CA 1
ATOM 927 C C . LYS A 1 119 ? -3.041 -2.611 3.644 1.00 3.88 119 LYS A C 1
ATOM 928 O O . LYS A 1 119 ? -3.224 -1.699 2.841 1.00 4.97 119 LYS A O 1
ATOM 934 N N . SER A 1 120 ? -3.216 -3.902 3.341 1.00 3.40 120 SER A N 1
ATOM 935 C CA . SER A 1 120 ? -3.653 -4.292 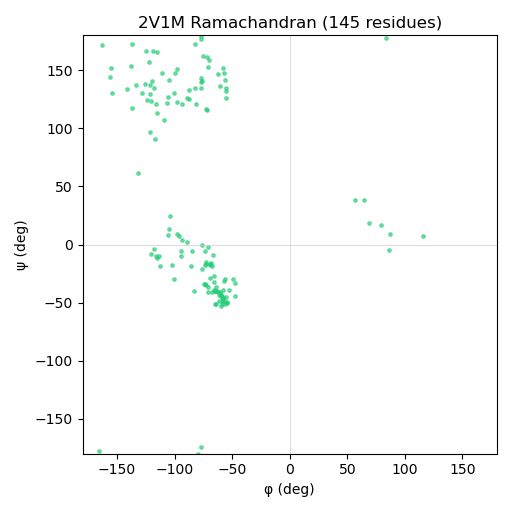1.990 1.00 3.35 120 SER A CA 1
ATOM 936 C C . SER A 1 120 ? -5.136 -3.973 1.762 1.00 3.71 120 SER A C 1
ATOM 937 O O . SER A 1 120 ? -5.593 -3.960 0.602 1.00 4.07 120 SER A O 1
ATOM 940 N N . ARG A 1 121 ? -5.895 -3.752 2.849 1.00 3.12 121 ARG A N 1
ATOM 941 C CA . ARG A 1 121 ? -7.337 -3.512 2.757 1.00 3.06 121 ARG A CA 1
ATOM 942 C C . ARG A 1 121 ? -7.738 -2.045 2.864 1.00 3.06 121 ARG A C 1
ATOM 943 O O . ARG A 1 121 ? -8.809 -1.697 2.324 1.00 3.35 121 ARG A O 1
ATOM 951 N N . GLN A 1 122 ? -6.956 -1.243 3.601 1.00 3.19 122 GLN A N 1
ATOM 952 C CA . GLN A 1 122 ? -7.290 0.178 3.769 1.00 3.47 122 GLN A CA 1
ATOM 953 C C . GLN A 1 122 ? -6.031 1.003 3.622 1.00 3.43 122 GLN A C 1
ATOM 954 O O . GLN A 1 122 ? -5.082 0.858 4.424 1.00 3.58 122 GLN A O 1
ATOM 960 N N . HIS A 1 123 ? -6.038 1.854 2.604 1.00 3.54 123 HIS A N 1
ATOM 961 C CA . HIS A 1 123 ? -4.894 2.698 2.273 1.00 3.44 123 HIS A CA 1
ATOM 962 C C . HIS A 1 123 ? -4.807 3.892 3.238 1.00 3.27 123 HIS A C 1
ATOM 963 O O . HIS A 1 123 ? -5.828 4.477 3.636 1.00 3.67 123 HIS A O 1
ATOM 970 N N . GLY A 1 124 ? -3.569 4.243 3.566 1.00 3.29 124 GLY A N 1
ATOM 971 C CA . GLY A 1 124 ? -3.307 5.420 4.391 1.00 3.89 124 GLY A CA 1
ATOM 972 C C . GLY A 1 124 ? -3.444 6.727 3.596 1.00 4.04 124 GLY A C 1
ATOM 973 O O . GLY A 1 124 ? -3.816 6.750 2.407 1.00 4.44 124 GLY A O 1
ATOM 974 N N . THR A 1 125 ? -3.097 7.824 4.252 1.00 3.98 125 THR A N 1
ATOM 975 C CA . THR A 1 125 ? -3.113 9.126 3.550 1.00 4.32 125 THR A CA 1
ATOM 976 C C . THR A 1 125 ? -1.833 9.249 2.759 1.00 4.35 125 THR A C 1
ATOM 977 O O . THR A 1 125 ? -0.722 9.220 3.339 1.00 4.25 125 THR A O 1
ATOM 981 N N . LEU A 1 126 ? -1.979 9.405 1.443 1.00 4.84 126 LEU A N 1
ATOM 982 C CA A LEU A 1 126 ? -0.914 9.556 0.441 0.50 5.41 126 LEU A CA 1
ATOM 983 C CA B LEU A 1 126 ? -0.814 9.556 0.441 0.50 5.41 126 LEU A CA 1
ATOM 984 C C . LEU A 1 126 ? -0.121 8.282 0.236 1.00 5.23 126 LEU A C 1
ATOM 985 O O . LEU A 1 126 ? -0.112 7.728 -0.870 1.00 6.61 126 LEU A O 1
ATOM 994 N N . THR A 1 127 ? 0.576 7.847 1.267 1.00 5.15 127 THR A N 1
ATOM 995 C CA . THR A 1 127 ? 1.348 6.629 1.248 1.00 5.12 127 THR A CA 1
ATOM 996 C C . THR A 1 127 ? 0.758 5.627 2.243 1.00 4.60 127 THR A C 1
ATOM 997 O O . THR A 1 127 ? -0.056 5.976 3.100 1.00 4.41 127 THR A O 1
ATOM 1001 N N . ASN A 1 128 ? 1.177 4.373 2.118 1.00 4.22 128 ASN A N 1
ATOM 1002 C CA . ASN A 1 128 ? 0.508 3.292 2.818 1.00 3.88 128 ASN A CA 1
ATOM 1003 C C . ASN A 1 128 ? 1.152 2.791 4.115 1.00 3.54 128 ASN A C 1
ATOM 1004 O O . ASN A 1 128 ? 0.478 2.125 4.911 1.00 3.53 128 ASN A O 1
ATOM 1009 N N A ASN A 1 129 ? 2.461 2.943 4.314 0.50 3.65 129 ASN A N 1
ATOM 1010 N N B ASN A 1 129 ? 2.380 3.215 4.353 0.50 3.49 129 ASN A N 1
ATOM 1011 C CA A ASN A 1 129 ? 3.055 2.504 5.584 0.80 3.70 129 ASN A CA 1
ATOM 1012 C CA B ASN A 1 129 ? 3.056 2.893 5.594 0.20 4.00 129 ASN A CA 1
ATOM 1013 C C A ASN A 1 129 ? 2.330 3.173 6.750 0.50 3.67 129 ASN A C 1
ATOM 1014 C C B ASN A 1 129 ? 2.244 3.306 6.807 0.50 4.02 129 ASN A C 1
ATOM 1015 O O A ASN A 1 129 ? 1.851 4.291 6.661 0.50 3.43 129 ASN A O 1
ATOM 1016 O O B ASN A 1 129 ? 1.621 4.379 6.789 0.50 4.44 129 ASN A O 1
ATOM 1025 N N . ILE A 1 130 ? 2.325 2.502 7.889 1.00 3.65 130 ILE A N 1
ATOM 1026 C CA . ILE A 1 130 ? 1.867 3.073 9.161 1.00 3.44 130 ILE A CA 1
ATOM 1027 C C . ILE A 1 130 ? 2.789 4.264 9.469 1.00 3.75 130 ILE A C 1
ATOM 1028 O O . ILE A 1 130 ? 4.025 4.150 9.366 1.00 4.48 130 ILE A O 1
ATOM 1033 N N . LYS A 1 131 ? 2.193 5.390 9.845 1.00 3.91 131 LYS A N 1
ATOM 1034 C CA A LYS A 1 131 ? 2.979 6.606 9.945 0.50 3.93 131 LYS A CA 1
ATOM 1035 C CA B LYS A 1 131 ? 2.871 6.699 9.952 0.50 4.33 131 LYS A CA 1
ATOM 1036 C C . LYS A 1 131 ? 3.580 6.889 11.307 1.00 3.57 131 LYS A C 1
ATOM 1037 O O . LYS A 1 131 ? 4.630 7.537 11.389 1.00 4.03 131 LYS A O 1
ATOM 1048 N N . TRP A 1 132 ? 2.952 6.415 12.377 1.00 2.92 132 TRP A N 1
ATOM 1049 C CA . TRP A 1 132 ? 3.501 6.596 13.720 1.00 2.99 132 TRP A CA 1
ATOM 1050 C C . TRP A 1 132 ? 2.757 5.640 14.658 1.00 2.74 132 TRP A C 1
ATOM 1051 O O . TRP A 1 132 ? 1.878 4.872 14.229 1.00 3.06 132 TRP A O 1
ATOM 1062 N N . ASN A 1 133 ? 3.103 5.698 15.941 1.00 2.92 133 ASN A N 1
ATOM 1063 C CA . ASN A 1 133 ? 2.325 4.980 16.954 1.00 3.05 133 ASN A CA 1
ATOM 1064 C C . ASN A 1 133 ? 0.865 5.440 16.937 1.00 2.87 133 ASN A C 1
ATOM 1065 O O . ASN A 1 133 ? 0.552 6.596 16.655 1.00 3.23 133 ASN A O 1
ATOM 1070 N N . PHE A 1 134 ? -0.017 4.521 17.341 1.00 2.87 134 PHE A N 1
ATOM 1071 C CA . PHE A 1 134 ? -1.437 4.783 17.563 1.00 2.75 134 PHE A CA 1
ATOM 1072 C C . PHE A 1 134 ? -2.241 5.036 16.297 1.00 2.70 134 PHE A C 1
ATOM 1073 O O . PHE A 1 134 ? -3.225 5.763 16.327 1.00 3.10 134 PHE A O 1
ATOM 1081 N N A SER A 1 135 ? -1.873 4.388 15.194 0.25 2.85 135 SER A N 1
ATOM 1082 N N B SER A 1 135 ? -1.866 4.354 15.202 0.25 2.89 135 SER A N 1
ATOM 1083 N N C SER A 1 135 ? -1.862 4.401 15.183 0.50 2.86 135 SER A N 1
ATOM 1084 C CA A SER A 1 135 ? -2.834 4.294 14.097 0.25 2.93 135 SER A CA 1
ATOM 1085 C CA B SER A 1 135 ? -2.797 4.167 14.074 0.25 3.07 135 SER A CA 1
ATOM 1086 C CA C SER A 1 135 ? -2.834 4.300 14.087 0.50 3.02 135 SER A CA 1
ATOM 1087 C C A SER A 1 135 ? -3.910 3.249 14.477 0.25 2.75 135 SER A C 1
ATOM 1088 C C B SER A 1 135 ? -3.921 3.218 14.495 0.25 2.80 135 SER A C 1
ATOM 1089 C C C SER A 1 135 ? -3.931 3.308 14.524 0.50 2.72 135 SER A C 1
ATOM 1090 O O A SER A 1 135 ? -3.684 2.364 15.335 0.25 2.79 135 SER A O 1
ATOM 1091 O O B SER A 1 135 ? -3.733 2.354 15.384 0.25 2.84 135 SER A O 1
ATOM 1092 O O C SER A 1 135 ? -3.749 2.515 15.472 0.50 2.85 135 SER A O 1
ATOM 1099 N N . LYS A 1 136 ? -5.088 3.372 13.854 1.00 2.68 136 LYS A N 1
ATOM 1100 C CA . LYS A 1 136 ? -6.238 2.533 14.185 1.00 2.80 136 LYS A CA 1
ATOM 1101 C C . LYS A 1 136 ? -6.846 1.934 12.940 1.00 2.84 136 LYS A C 1
ATOM 1102 O O . LYS A 1 136 ? -7.058 2.645 11.940 1.00 3.66 136 LYS A O 1
ATOM 1108 N N . PHE A 1 137 ? -7.186 0.638 12.989 1.00 2.77 137 PHE A N 1
ATOM 1109 C CA . PHE A 1 137 ? -7.994 -0.016 11.945 1.00 2.55 137 PHE A CA 1
ATOM 1110 C C . PHE A 1 137 ? -9.279 -0.516 12.569 1.00 2.51 137 PHE A C 1
ATOM 1111 O O . PHE A 1 137 ? -9.264 -1.139 13.656 1.00 3.35 137 PHE A O 1
ATOM 1119 N N . LEU A 1 138 ? -10.399 -0.262 11.891 1.00 2.61 138 LEU A N 1
ATOM 1120 C CA . LEU A 1 138 ? -11.711 -0.705 12.330 1.00 3.02 138 LEU A CA 1
ATOM 1121 C C . LEU A 1 138 ? -12.135 -1.881 11.433 1.00 2.94 138 LEU A C 1
ATOM 1122 O O . LEU A 1 138 ? -12.136 -1.789 10.197 1.00 2.95 138 LEU A O 1
ATOM 1127 N N . VAL A 1 139 ? -12.498 -2.980 12.105 1.00 3.08 139 VAL A N 1
ATOM 1128 C CA . VAL A 1 139 ? -12.799 -4.273 11.483 1.00 2.84 139 VAL A CA 1
ATOM 1129 C C . VAL A 1 139 ? -14.225 -4.648 11.869 1.00 2.77 139 VAL A C 1
ATOM 1130 O O . VAL A 1 139 ? -14.605 -4.625 13.060 1.00 3.17 139 VAL A O 1
ATOM 1134 N N . ASP A 1 140 ? -15.026 -5.003 10.857 1.00 2.89 140 ASP A N 1
ATOM 1135 C CA . ASP A 1 140 ? -16.421 -5.333 11.098 1.00 3.18 140 ASP A CA 1
ATOM 1136 C C . ASP A 1 140 ? -16.597 -6.751 11.703 1.00 3.12 140 ASP A C 1
ATOM 1137 O O . ASP A 1 140 ? -15.631 -7.486 11.958 1.00 3.19 140 ASP A O 1
ATOM 1142 N N . ARG A 1 141 ? -17.868 -7.086 11.950 1.00 3.46 141 ARG A N 1
ATOM 1143 C CA . ARG A 1 141 ? -18.207 -8.372 12.579 1.00 3.74 141 ARG A CA 1
ATOM 1144 C C . ARG A 1 141 ? -17.902 -9.594 11.708 1.00 3.89 141 ARG A C 1
ATOM 1145 O O . ARG A 1 141 ? -18.009 -10.719 12.221 1.00 4.42 141 ARG A O 1
ATOM 1153 N N . GLN A 1 142 ? -17.554 -9.370 10.432 1.00 4.03 142 GLN A N 1
ATOM 1154 C CA . GLN A 1 142 ? -17.112 -10.424 9.514 1.00 4.48 142 GLN A CA 1
ATOM 1155 C C . GLN A 1 142 ? -15.606 -10.390 9.282 1.00 3.60 142 GLN A C 1
ATOM 1156 O O . GLN A 1 142 ? -15.088 -11.054 8.377 1.00 4.12 142 GLN A O 1
ATOM 1162 N N . GLY A 1 143 ? -14.871 -9.639 10.096 1.00 3.16 143 GLY A N 1
ATOM 1163 C CA . GLY A 1 143 ? -13.421 -9.683 10.055 1.00 3.36 143 GLY A CA 1
ATOM 1164 C C . GLY A 1 143 ? -12.804 -8.869 8.918 1.00 2.86 143 GLY A C 1
ATOM 1165 O O . GLY A 1 143 ? -11.626 -9.050 8.598 1.00 3.15 143 GLY A O 1
ATOM 1166 N N . GLN A 1 144 ? -13.598 -7.962 8.335 1.00 3.10 144 GLN A N 1
ATOM 1167 C CA . GLN A 1 144 ? -13.158 -7.145 7.189 1.00 3.16 144 GLN A CA 1
ATOM 1168 C C . GLN A 1 144 ? -12.703 -5.774 7.690 1.00 2.98 144 GLN A C 1
ATOM 1169 O O . GLN A 1 144 ? -13.484 -5.052 8.323 1.00 2.83 144 GLN A O 1
ATOM 1175 N N . PRO A 1 145 ? -11.449 -5.382 7.405 1.00 3.07 145 PRO A N 1
ATOM 1176 C CA . PRO A 1 145 ? -10.990 -3.999 7.751 1.00 3.11 145 PRO A CA 1
ATOM 1177 C C . PRO A 1 145 ? -11.661 -2.998 6.802 1.00 3.43 145 PRO A C 1
ATOM 1178 O O . PRO A 1 145 ? -11.434 -3.027 5.580 1.00 3.71 145 PRO A O 1
ATOM 1182 N N . VAL A 1 146 ? -12.500 -2.127 7.373 1.00 2.88 146 VAL A N 1
ATOM 1183 C CA . VAL A 1 146 ? -13.292 -1.217 6.564 1.00 3.10 146 VAL A CA 1
ATOM 1184 C C . VAL A 1 146 ? -12.990 0.251 6.825 1.00 3.08 146 VAL A C 1
ATOM 1185 O O . VAL A 1 146 ? -13.555 1.100 6.090 1.00 3.59 146 VAL A O 1
ATOM 1189 N N . LYS A 1 147 ? -12.121 0.596 7.793 1.00 3.21 147 LYS A N 1
ATOM 1190 C CA . LYS A 1 147 ? -11.717 1.985 7.937 1.00 3.13 147 LYS A CA 1
ATOM 1191 C C . LYS A 1 147 ? -10.366 2.004 8.611 1.00 3.01 147 LYS A C 1
ATOM 1192 O O . LYS A 1 147 ? -10.033 1.125 9.427 1.00 3.29 147 LYS A O 1
ATOM 1198 N N . ARG A 1 148 ? -9.598 3.047 8.315 1.00 3.14 148 ARG A N 1
ATOM 1199 C CA . ARG A 1 148 ? -8.275 3.266 8.879 1.00 3.19 148 ARG A CA 1
ATOM 1200 C C . ARG A 1 148 ? -8.180 4.723 9.322 1.00 3.08 148 ARG A C 1
ATOM 1201 O O . ARG A 1 148 ? -8.639 5.648 8.606 1.00 4.59 148 ARG A O 1
ATOM 1209 N N . TYR A 1 149 ? -7.596 4.935 10.501 1.00 2.78 14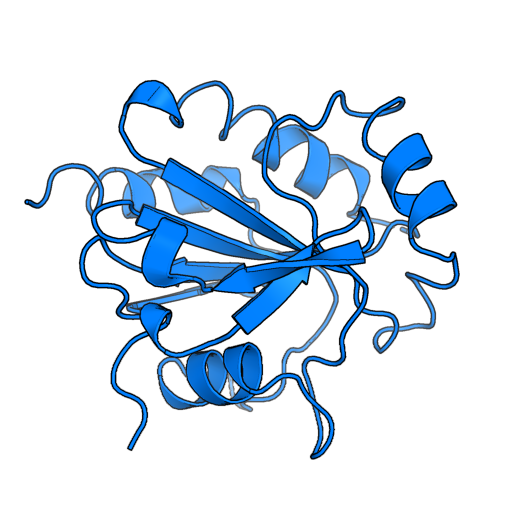9 TYR A N 1
ATOM 1210 C CA . TYR A 1 149 ? -7.491 6.280 11.102 1.00 3.18 149 TYR A CA 1
ATOM 1211 C C . TYR A 1 149 ? -6.042 6.553 11.419 1.00 2.71 149 TYR A C 1
ATOM 1212 O O . TYR A 1 149 ? -5.311 5.706 11.963 1.00 3.06 149 TYR A O 1
ATOM 1221 N N . SER A 1 150 ? -5.638 7.776 11.126 1.00 3.08 150 SER A N 1
ATOM 1222 C CA . SER A 1 150 ? -4.260 8.197 11.328 1.00 3.15 150 SER A CA 1
ATOM 1223 C C . SER A 1 150 ? -3.983 8.351 12.835 1.00 2.83 150 SER A C 1
ATOM 1224 O O . SER A 1 150 ? -4.906 8.505 13.647 1.00 3.04 150 SER A O 1
ATOM 1227 N N . PRO A 1 151 ? -2.693 8.354 13.196 1.00 3.05 151 PRO A N 1
ATOM 1228 C CA . PRO A 1 151 ? -2.280 8.444 14.620 1.00 3.56 151 PRO A CA 1
ATOM 1229 C C . PRO A 1 151 ? -2.975 9.525 15.450 1.00 3.31 151 PRO A C 1
ATOM 1230 O O . PRO A 1 151 ? -3.329 9.247 16.602 1.00 4.19 151 PRO A O 1
ATOM 1234 N N . THR A 1 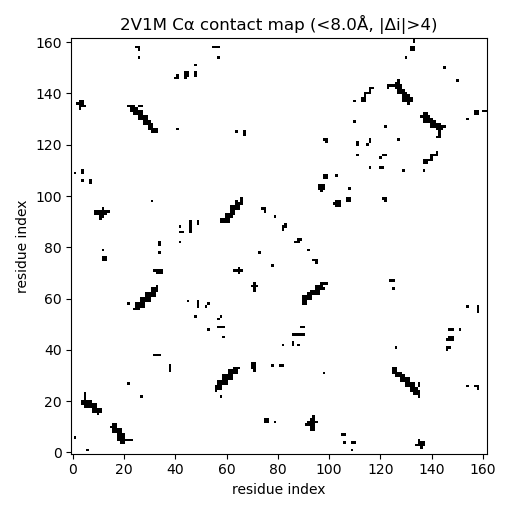152 ? -3.114 10.721 14.904 1.00 3.14 152 THR A N 1
ATOM 1235 C CA . THR A 1 152 ? -3.666 11.845 15.676 1.00 4.06 152 THR A CA 1
ATOM 1236 C C . THR A 1 152 ? -5.190 11.761 15.847 1.00 3.71 152 THR A C 1
ATOM 1237 O O . THR A 1 152 ? -5.774 12.611 16.522 1.00 5.52 152 THR A O 1
ATOM 1241 N N . THR A 1 153 ? -5.838 10.743 15.301 1.00 3.57 153 THR A N 1
ATOM 1242 C CA . THR A 1 153 ? -7.285 10.576 15.490 1.00 3.65 153 THR A CA 1
ATOM 1243 C C . THR A 1 153 ? -7.564 10.124 16.922 1.00 3.62 153 THR A C 1
ATOM 1244 O O . THR A 1 153 ? -7.161 9.030 17.342 1.00 4.95 153 THR A O 1
ATOM 1248 N N . ALA A 1 154 ? -8.270 10.944 17.681 1.00 3.75 154 ALA A N 1
ATOM 1249 C CA . ALA A 1 154 ? -8.647 10.544 19.020 1.00 4.27 154 ALA A CA 1
ATOM 1250 C C . ALA A 1 154 ? -9.507 9.280 18.955 1.00 3.87 154 ALA A C 1
ATOM 1251 O O . ALA A 1 154 ? -10.443 9.231 18.162 1.00 4.04 154 ALA A O 1
ATOM 1253 N N . PRO A 1 155 ? -9.259 8.288 19.842 1.00 3.46 155 PRO A N 1
ATOM 1254 C CA . PRO A 1 155 ? -10.133 7.104 19.824 1.00 4.03 155 PRO A CA 1
ATOM 1255 C C . PRO A 1 155 ? -11.608 7.470 19.921 1.00 4.07 155 PRO A C 1
ATOM 1256 O O . PRO A 1 155 ? -12.438 6.861 19.257 1.00 4.55 155 PRO A O 1
ATOM 1260 N N . TYR A 1 156 ? -11.956 8.469 20.732 1.00 4.73 156 TYR A N 1
ATOM 1261 C CA . TYR A 1 156 ? -13.356 8.850 20.868 1.00 5.96 156 TYR A CA 1
ATOM 1262 C C . TYR A 1 156 ? -13.994 9.224 19.537 1.00 5.34 156 TYR A C 1
ATOM 1263 O O . TYR A 1 156 ? -15.211 9.045 19.365 1.00 7.02 156 TYR A O 1
ATOM 1272 N N . ASP A 1 157 ? -13.219 9.766 18.619 1.00 6.07 157 ASP A N 1
ATOM 1273 C CA . ASP A 1 157 ? -13.775 10.161 17.324 1.00 6.56 157 ASP A CA 1
ATOM 1274 C C . ASP A 1 157 ? -14.093 8.995 16.414 1.00 6.08 157 ASP A C 1
ATOM 1275 O O . ASP A 1 157 ? -14.691 9.193 15.344 1.00 7.46 157 ASP A O 1
ATOM 1280 N N . ILE A 1 158 ? -13.738 7.784 16.836 1.00 4.60 158 ILE A N 1
ATOM 1281 C CA . ILE A 1 158 ? -14.038 6.559 16.086 1.00 4.51 158 ILE A CA 1
ATOM 1282 C C . ILE A 1 158 ? -15.350 5.923 16.593 1.00 4.15 158 ILE A C 1
ATOM 1283 O O . ILE A 1 158 ? -15.894 4.998 15.968 1.00 4.50 158 ILE A O 1
ATOM 1288 N N . GLU A 1 159 ? -15.883 6.422 17.710 1.00 5.11 159 GLU A N 1
ATOM 1289 C CA . GLU A 1 159 ? -17.003 5.738 18.346 1.00 5.51 159 GLU A CA 1
ATOM 1290 C C . GLU A 1 159 ? -18.248 5.698 17.449 1.00 5.32 159 GLU A C 1
ATOM 1291 O O . GLU A 1 159 ? -18.941 4.683 17.432 1.00 5.31 159 GLU A O 1
ATOM 1297 N N . GLY A 1 160 ? -18.547 6.776 16.728 1.00 5.49 160 GLY A N 1
ATOM 1298 C CA . GLY A 1 160 ? -19.719 6.788 15.845 1.00 6.11 160 GLY A CA 1
ATOM 1299 C C . GLY A 1 160 ? -19.636 5.659 14.799 1.00 5.25 160 GLY A C 1
ATOM 1300 O O . GLY A 1 160 ? -20.623 4.933 14.533 1.00 5.50 160 GLY A O 1
ATOM 1301 N N . ASP A 1 161 ? -18.457 5.509 14.190 1.00 4.71 161 ASP A N 1
ATOM 1302 C CA . ASP A 1 161 ? -18.259 4.462 13.206 1.00 4.87 161 ASP A CA 1
ATOM 1303 C C . ASP A 1 161 ? -18.365 3.076 13.846 1.00 4.23 161 ASP A C 1
ATOM 1304 O O . ASP A 1 161 ? -18.930 2.153 13.248 1.00 4.73 161 ASP A O 1
ATOM 1309 N N . ILE A 1 162 ? -17.820 2.916 15.053 1.00 3.95 162 ILE A N 1
ATOM 1310 C CA . ILE A 1 162 ? -17.991 1.664 15.773 1.00 4.08 162 ILE A CA 1
ATOM 1311 C C . ILE A 1 162 ? -19.473 1.353 15.981 1.00 4.05 162 ILE A C 1
ATOM 1312 O O . ILE A 1 162 ? -19.894 0.219 15.774 1.00 4.56 162 ILE A O 1
ATOM 1317 N N . MET A 1 163 ? -20.261 2.333 16.426 1.00 4.66 163 MET A N 1
ATOM 1318 C CA . MET A 1 163 ? -21.691 2.081 16.662 1.00 5.26 163 MET A CA 1
ATOM 1319 C C . MET A 1 163 ? -22.378 1.599 15.410 1.00 5.48 163 MET A C 1
ATOM 1320 O O . MET A 1 163 ? -23.263 0.721 15.474 1.00 5.69 163 MET A O 1
ATOM 1325 N N A GLU A 1 164 ? -22.036 2.171 14.253 0.50 5.38 164 GLU A N 1
ATOM 1326 N N B GLU A 1 164 ? -21.977 2.182 14.285 0.50 5.36 164 GLU A N 1
ATOM 1327 C CA A GLU A 1 164 ? -22.672 1.708 13.017 0.50 5.98 164 GLU A CA 1
ATOM 1328 C CA B GLU A 1 164 ? -22.546 1.833 13.004 0.50 5.87 164 GLU A CA 1
ATOM 1329 C C A GLU A 1 164 ? -22.376 0.224 12.815 0.50 5.10 164 GLU A C 1
ATOM 1330 C C B GLU A 1 164 ? -22.299 0.365 12.644 0.50 5.39 164 GLU A C 1
ATOM 1331 O O A GLU A 1 164 ? -23.291 -0.588 12.540 0.50 5.23 164 GLU A O 1
ATOM 1332 O O B GLU A 1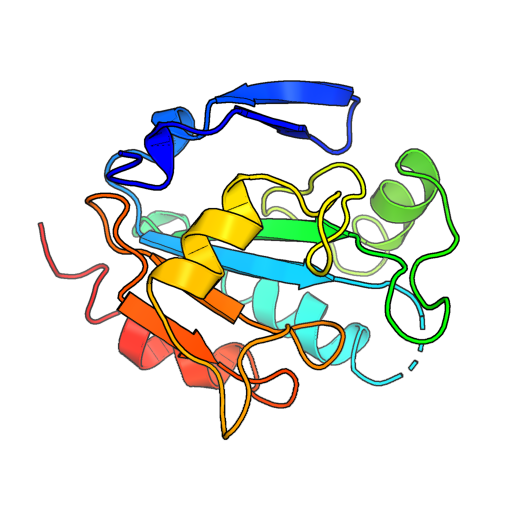 164 ? -23.178 -0.287 12.056 0.50 4.99 164 GLU A O 1
ATOM 1343 N N . LEU A 1 165 ? -21.113 -0.148 12.979 1.00 4.69 165 LEU A N 1
ATOM 1344 C CA . LEU A 1 165 ? -20.772 -1.557 12.724 1.00 4.86 165 LEU A CA 1
ATOM 1345 C C . LEU A 1 165 ? -21.330 -2.498 13.803 1.00 4.95 165 LEU A C 1
ATOM 1346 O O . LEU A 1 165 ? -21.646 -3.662 13.512 1.00 5.92 165 LEU A O 1
ATOM 1351 N N . LEU A 1 166 ? -21.439 -2.031 15.045 1.00 5.35 166 LEU A N 1
ATOM 1352 C CA . LEU A 1 166 ? -22.041 -2.872 16.120 1.00 5.56 166 LEU A CA 1
ATOM 1353 C C . LEU A 1 166 ? -23.498 -3.138 15.858 1.00 6.29 166 LEU A C 1
ATOM 1354 O O . LEU A 1 166 ? -24.009 -4.205 16.223 1.00 7.70 166 LEU A O 1
ATOM 1359 N N . GLU A 1 167 ? -24.179 -2.180 15.220 1.00 7.50 167 GLU A N 1
ATOM 1360 C CA . GLU A 1 167 ? -25.600 -2.319 14.931 1.00 8.85 167 GLU A CA 1
ATOM 1361 C C . GLU A 1 167 ? -25.838 -3.388 13.866 1.00 9.37 167 GLU A C 1
ATOM 1362 O O . GLU A 1 167 ? -26.906 -4.029 13.884 1.00 10.42 167 GLU A O 1
ATOM 1368 N N . LYS A 1 168 ? -24.868 -3.604 12.958 1.00 9.18 168 LYS A N 1
ATOM 1369 C CA . LYS A 1 168 ? -25.009 -4.605 11.908 1.00 10.10 168 LYS A CA 1
ATOM 1370 C C . LYS A 1 168 ? -24.938 -5.997 12.502 1.00 10.14 168 LYS A C 1
ATOM 1371 O O . LYS A 1 168 ? -24.273 -6.218 13.535 1.00 11.18 168 LYS A O 1
ATOM 1377 N N . LYS A 1 169 ? -25.590 -6.938 11.825 1.00 11.34 169 LYS A N 1
ATOM 1378 C CA . LYS A 1 169 ? -25.470 -8.351 12.175 1.00 13.64 169 LYS A CA 1
ATOM 1379 C C . LYS A 1 169 ? -24.077 -8.930 11.926 1.00 14.69 169 LYS A C 1
ATOM 1380 O O . LYS A 1 169 ? -23.383 -8.592 10.963 1.00 15.62 169 LYS A O 1
#

Sequence (162 aa):
SWNSIYEFTVKDINGVDVSLEKYRGHVCLIVNVACKGATDKNYRQLQEEMMHTRLVGKGLRILAFPCNQFGGQEPWAEAEIKKFVTTEKYGVQFDMFSKKIKVNGSDADDLYKFLKSRQHGTLLTNNNIKKWNFSSSKFLVDRQGQPVKRYSPTTAPYDIEGDIMEELLEKK

Nearest PDB structures (foldseek):
  2v1m-assembly1_A  TM=1.006E+00  e=4.068E-37  Schistosoma mansoni
  2wgr-assembly1_A  TM=1.002E+00  e=6.335E-35  Schistosoma mansoni
  7u4j-assembly1_A  TM=9.665E-01  e=1.436E-23  Homo sapiens
  2p5q-assembly2_D  TM=9.529E-01  e=1.618E-21  Populus trichocarpa x Populus deltoides
  2vup-assembly1_A  TM=9.729E-01  e=4.556E-21  Trypanosoma brucei

Solvent-accessible surface area: 7745 Å² total

Foldseek 3Di:
DDDFQQQDWFQFLVRRIDGCVVLAQAKEKEFEAFCAVCRVQQLQVVQVVCVVPVVLGYAYEYEYECPAPSRHVDFSVVVCCVSCVPRVRPGTGGGHAHLDDPRGGVSNVVLLVQEADPPHRGQDHGTKIFIAANRRHGDDTGHRVDRPVNCVVVSVVRSVPD

Secondary structure (DSSP, 8-state):
---SGGG-EEEBTTS-EEEGGGGTTSEEEEEEE-----HHHHHHHHHHHHHHHGGGTEEEEEEE---STT---S-HHHHHHHHHHHH---SEEB-----SSTTS-HHHHHHHHHS--SSS-S--STT-EEEE-TTS-EEEEE-TTS-GGGGHHHHHHHHH--

Radius of gyration: 14.35 Å; Cα contacts (8 Å, |Δi|>4): 332; chains: 1; bounding box: 38×30×37 Å

CATH classification: 3.40.30.10